Protein AF-A0AAP8MH28-F1 (afdb_monomer)

Sequence (102 aa):
MSKFLIYGLGLLIVFLLVAFLLFLTFENAAVDHASFGMRGTHSSVQGAGAIWVNVGIVGLCIATLTYIISLLWQGNALLSTSKFLGIIGAMLIAVGVLVGGA

Structure (mmCIF, N/CA/C/O backbone):
data_AF-A0AAP8MH28-F1
#
_entry.id   AF-A0AAP8MH28-F1
#
loop_
_atom_site.group_PDB
_atom_site.id
_atom_site.type_symbol
_atom_site.label_atom_id
_atom_site.label_alt_id
_atom_site.label_comp_id
_at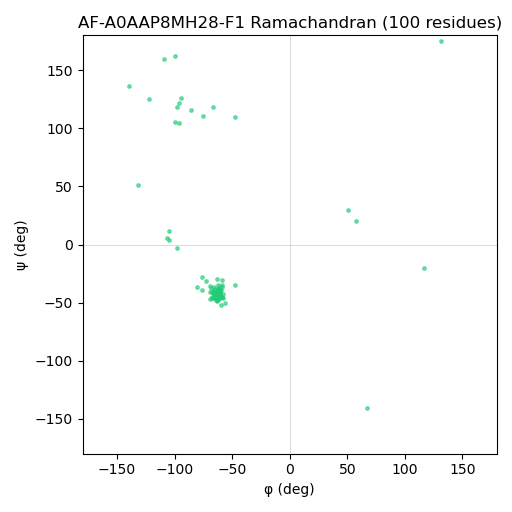om_site.label_asym_id
_atom_site.label_entity_id
_atom_site.label_seq_id
_atom_site.pdbx_PDB_ins_code
_atom_site.Cartn_x
_atom_site.Cartn_y
_atom_site.Cartn_z
_atom_site.occupancy
_atom_site.B_iso_or_equiv
_atom_site.auth_seq_id
_atom_site.auth_comp_id
_atom_site.auth_asym_id
_atom_site.auth_atom_id
_atom_site.pdbx_PDB_model_num
ATOM 1 N N . MET A 1 1 ? -33.082 9.505 10.930 1.00 52.69 1 MET A N 1
ATOM 2 C CA . MET A 1 1 ? -32.557 8.659 9.837 1.00 52.69 1 MET A CA 1
ATOM 3 C C . MET A 1 1 ? -31.179 8.155 10.216 1.00 52.69 1 MET A C 1
ATOM 5 O O . MET A 1 1 ? -30.433 8.853 10.888 1.00 52.69 1 MET A O 1
ATOM 9 N N . SER A 1 2 ? -30.941 6.888 9.906 1.00 57.16 2 SER A N 1
ATOM 10 C CA . SER A 1 2 ? -30.007 6.005 10.593 1.00 57.16 2 SER A CA 1
ATOM 11 C C . SER A 1 2 ? -28.552 6.436 10.418 1.00 57.16 2 SER A C 1
ATOM 13 O O . SER A 1 2 ? -28.044 6.409 9.302 1.00 57.16 2 SER A O 1
ATOM 15 N N . LYS A 1 3 ? -27.850 6.775 11.509 1.00 60.53 3 LYS A N 1
ATOM 16 C CA . LYS A 1 3 ? -26.383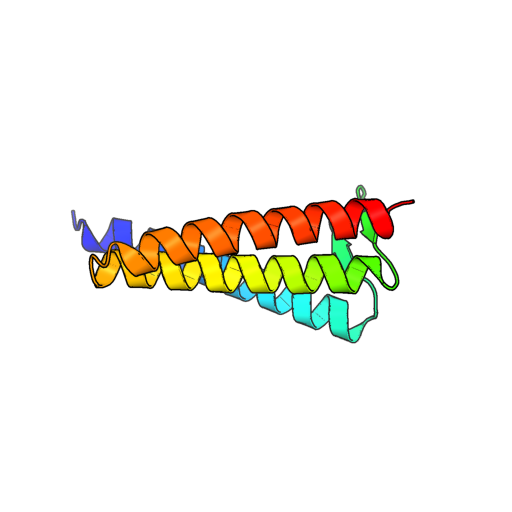 6.953 11.495 1.00 60.53 3 LYS A CA 1
ATOM 17 C C . LYS A 1 3 ? -25.705 5.769 10.787 1.00 60.53 3 LYS A C 1
ATOM 19 O O . LYS A 1 3 ? -24.769 5.961 10.025 1.00 60.53 3 LYS A O 1
ATOM 24 N N . PHE A 1 4 ? -26.268 4.573 10.947 1.00 67.62 4 PHE A N 1
ATOM 25 C CA . PHE A 1 4 ? -25.847 3.348 10.276 1.00 67.62 4 PHE A CA 1
ATOM 26 C C . PHE A 1 4 ? -25.906 3.420 8.741 1.00 67.62 4 PHE A C 1
ATOM 28 O O . PHE A 1 4 ? -25.024 2.884 8.087 1.00 67.62 4 PHE A O 1
ATOM 35 N N . LEU A 1 5 ? -26.894 4.107 8.152 1.00 70.81 5 LEU A N 1
ATOM 36 C CA . LEU A 1 5 ? -26.972 4.299 6.697 1.00 70.81 5 LEU A CA 1
ATOM 37 C C . LEU A 1 5 ? -25.866 5.227 6.193 1.00 70.81 5 LEU A C 1
ATOM 39 O O . LEU A 1 5 ? -25.262 4.936 5.171 1.00 70.81 5 LEU A O 1
ATOM 43 N N . ILE A 1 6 ? -25.567 6.311 6.914 1.00 74.69 6 ILE A N 1
ATOM 44 C CA . ILE A 1 6 ? -24.521 7.266 6.514 1.00 74.69 6 ILE A CA 1
ATOM 45 C C . ILE A 1 6 ? -23.133 6.623 6.650 1.00 74.69 6 ILE A C 1
ATOM 47 O O . ILE A 1 6 ? -22.338 6.675 5.714 1.00 74.69 6 ILE A O 1
ATOM 51 N N . TYR A 1 7 ? -22.858 5.960 7.780 1.00 74.38 7 TYR A N 1
ATOM 52 C CA . TYR A 1 7 ? -21.595 5.243 7.985 1.00 74.38 7 TYR A CA 1
ATOM 53 C C . TYR A 1 7 ? -21.460 4.032 7.053 1.00 74.38 7 TYR A C 1
ATOM 55 O O . TYR A 1 7 ? -20.384 3.808 6.507 1.00 74.38 7 TYR A O 1
ATOM 63 N N . GLY A 1 8 ? -22.543 3.285 6.821 1.00 77.94 8 GLY A N 1
ATOM 64 C CA . GLY A 1 8 ? -22.556 2.139 5.910 1.00 77.94 8 GLY A CA 1
ATOM 65 C C . GLY A 1 8 ? -22.339 2.539 4.451 1.00 77.94 8 GLY A C 1
ATOM 66 O O . GLY A 1 8 ? -21.539 1.913 3.762 1.00 77.94 8 GLY A O 1
ATOM 67 N N . LEU A 1 9 ? -22.981 3.620 3.993 1.00 83.31 9 LEU A N 1
ATOM 68 C CA . LEU A 1 9 ? -22.787 4.147 2.641 1.00 83.31 9 LEU A CA 1
ATOM 69 C C . LEU A 1 9 ? -21.358 4.673 2.449 1.00 83.31 9 LEU A C 1
ATOM 71 O O . LEU A 1 9 ? -20.734 4.398 1.427 1.00 83.31 9 LEU A O 1
ATOM 75 N N . GLY A 1 10 ? -20.812 5.370 3.452 1.00 81.06 10 GLY A N 1
ATOM 76 C CA . GLY A 1 10 ? -19.414 5.802 3.443 1.00 81.06 10 GLY A CA 1
ATOM 77 C C . GLY A 1 10 ? -18.442 4.622 3.365 1.00 81.06 10 GLY A C 1
ATOM 78 O O . GLY A 1 10 ? -17.517 4.637 2.557 1.00 81.06 10 GLY A O 1
ATOM 79 N N . LEU A 1 11 ? -18.684 3.565 4.144 1.00 82.56 11 LEU A N 1
ATOM 80 C CA . LEU A 1 11 ? -17.846 2.366 4.139 1.00 82.56 11 LEU A CA 1
ATOM 81 C C . LEU A 1 11 ? -17.915 1.617 2.799 1.00 82.56 11 LEU A C 1
ATOM 83 O O . LEU A 1 11 ? -16.890 1.137 2.323 1.00 82.56 11 LEU A O 1
ATOM 87 N N . LEU A 1 12 ? -19.087 1.583 2.157 1.00 83.75 12 LEU A N 1
ATOM 88 C CA . LEU A 1 12 ? -19.264 1.007 0.821 1.00 83.75 12 LEU A CA 1
ATOM 89 C C . LEU A 1 12 ? -18.442 1.752 -0.242 1.00 83.75 12 LEU A C 1
ATOM 91 O O . LEU A 1 12 ? -17.772 1.110 -1.049 1.00 83.75 12 LEU A O 1
ATOM 95 N N . ILE A 1 13 ? -18.435 3.090 -0.212 1.00 84.56 13 ILE A N 1
ATOM 96 C CA . ILE A 1 13 ? -17.618 3.906 -1.126 1.00 84.56 13 ILE A CA 1
ATOM 97 C C . ILE A 1 13 ? -16.128 3.614 -0.924 1.00 84.56 13 ILE A C 1
ATOM 99 O O . ILE A 1 13 ? -15.403 3.422 -1.898 1.00 84.56 13 ILE A O 1
ATOM 103 N N . VAL A 1 14 ? -15.671 3.535 0.330 1.00 82.56 14 VAL A N 1
ATOM 104 C CA . VAL A 1 14 ? -14.266 3.223 0.637 1.00 82.56 14 VAL A CA 1
ATOM 105 C C . VAL A 1 14 ? -13.897 1.820 0.155 1.00 82.56 14 VAL A C 1
ATOM 107 O O . VAL A 1 14 ? -12.829 1.634 -0.423 1.00 82.56 14 VAL A O 1
ATOM 110 N N . PHE A 1 15 ? -14.785 0.840 0.331 1.00 82.38 15 PHE A N 1
ATOM 111 C CA . PHE A 1 15 ? -14.546 -0.525 -0.133 1.00 82.38 15 PHE A CA 1
ATOM 112 C C . PHE A 1 15 ? -14.440 -0.599 -1.661 1.00 82.38 15 PHE A C 1
ATOM 114 O O . PHE A 1 15 ? -13.541 -1.250 -2.188 1.00 82.38 15 PHE A O 1
ATOM 121 N N . LEU A 1 16 ? -15.317 0.118 -2.371 1.00 84.44 16 LEU A N 1
ATOM 122 C CA . LEU A 1 16 ? -15.292 0.209 -3.830 1.00 84.44 16 LEU A CA 1
ATOM 123 C C . LEU A 1 16 ? -14.008 0.891 -4.323 1.00 84.44 16 LEU A C 1
ATOM 125 O O . LEU A 1 16 ? -13.397 0.415 -5.276 1.00 84.44 16 LEU A O 1
ATOM 129 N N . LEU A 1 17 ? -13.559 1.945 -3.636 1.00 83.25 17 LEU A N 1
ATOM 130 C CA . LEU A 1 17 ? -12.295 2.622 -3.931 1.00 83.25 17 LEU A CA 1
ATOM 131 C C . LEU A 1 17 ? -11.093 1.677 -3.764 1.00 83.25 17 LEU A C 1
ATOM 133 O O . LEU A 1 17 ? -10.248 1.602 -4.651 1.00 83.25 17 LEU A O 1
ATOM 137 N N . VAL A 1 18 ? -11.028 0.930 -2.657 1.00 84.12 18 VAL A N 1
ATOM 138 C CA . VAL A 1 18 ? -9.955 -0.048 -2.405 1.00 84.12 18 VAL A CA 1
ATOM 139 C C . VAL A 1 18 ? -9.975 -1.162 -3.452 1.00 84.12 18 VAL A C 1
ATOM 141 O O . VAL A 1 18 ? -8.930 -1.498 -4.002 1.00 84.12 18 VAL A O 1
ATOM 144 N N . ALA A 1 19 ? -11.151 -1.706 -3.777 1.00 81.81 19 ALA A N 1
ATOM 145 C CA . ALA A 1 19 ? -11.289 -2.734 -4.807 1.00 81.81 19 ALA A CA 1
ATOM 146 C C . ALA A 1 19 ? -10.835 -2.229 -6.186 1.00 81.81 19 ALA A C 1
ATOM 148 O O . ALA A 1 19 ? -10.125 -2.939 -6.896 1.00 81.81 19 ALA A O 1
ATOM 149 N N . PHE A 1 20 ? -11.188 -0.992 -6.539 1.00 79.81 20 PHE A N 1
ATOM 150 C CA . PHE A 1 20 ? -10.763 -0.358 -7.784 1.00 79.81 20 PHE A CA 1
ATOM 151 C C . PHE A 1 20 ? -9.245 -0.127 -7.832 1.00 79.81 20 PHE A C 1
ATOM 153 O O . PHE A 1 20 ? -8.606 -0.432 -8.836 1.00 79.81 20 PHE A O 1
ATOM 160 N N . LEU A 1 21 ? -8.649 0.346 -6.734 1.00 81.00 21 LEU A N 1
ATOM 161 C CA . LEU A 1 21 ? -7.200 0.526 -6.624 1.00 81.00 21 LEU A CA 1
ATOM 162 C C . LEU A 1 21 ? -6.445 -0.802 -6.749 1.00 81.00 21 LEU A C 1
ATOM 164 O O . LEU A 1 21 ? -5.439 -0.873 -7.453 1.00 81.00 21 LEU A O 1
ATOM 168 N N . LEU A 1 22 ? -6.939 -1.864 -6.110 1.00 81.06 22 LEU A N 1
ATOM 169 C CA . LEU A 1 22 ? -6.362 -3.201 -6.246 1.00 81.06 22 LEU A CA 1
ATOM 170 C C . LEU A 1 22 ? -6.505 -3.730 -7.674 1.00 81.06 22 LEU A C 1
ATOM 172 O O . LEU A 1 22 ? -5.531 -4.245 -8.214 1.00 81.06 22 LEU A O 1
ATOM 176 N N . PHE A 1 23 ? -7.671 -3.560 -8.301 1.00 82.56 23 PHE A N 1
ATOM 177 C CA . PHE A 1 23 ? -7.887 -3.934 -9.699 1.00 82.56 23 PHE A CA 1
ATOM 178 C C . PHE A 1 23 ? -6.874 -3.253 -10.628 1.00 82.56 23 PHE A C 1
ATOM 180 O O . PHE A 1 23 ? -6.185 -3.946 -11.371 1.00 82.56 23 PHE A O 1
ATOM 187 N N . LEU A 1 24 ? -6.705 -1.930 -10.512 1.00 73.94 24 LEU A N 1
ATOM 188 C CA . LEU A 1 24 ? -5.703 -1.183 -11.280 1.00 73.94 24 LEU A CA 1
ATOM 189 C C . LEU A 1 24 ? -4.279 -1.664 -10.996 1.00 73.94 24 LEU A C 1
ATOM 191 O O . LEU A 1 24 ? -3.467 -1.758 -11.905 1.00 73.94 24 LEU A O 1
ATOM 195 N N . THR A 1 25 ? -3.965 -1.992 -9.744 1.00 77.69 25 THR A N 1
ATOM 196 C CA . THR A 1 25 ? -2.640 -2.515 -9.373 1.00 77.69 25 THR A CA 1
ATOM 197 C C . THR A 1 25 ? -2.369 -3.854 -10.065 1.00 77.69 25 THR A C 1
ATOM 199 O O . THR A 1 25 ? -1.278 -4.059 -10.594 1.00 77.69 25 THR A O 1
ATOM 202 N N . PHE A 1 26 ? -3.354 -4.760 -10.092 1.00 77.62 26 PHE A N 1
ATOM 203 C CA . PHE A 1 26 ? -3.237 -6.048 -10.781 1.00 77.62 26 PHE A CA 1
ATOM 204 C C . PHE A 1 26 ? -3.164 -5.891 -12.298 1.00 77.62 26 PHE A C 1
ATOM 206 O O . PHE A 1 26 ? -2.361 -6.573 -12.927 1.00 77.62 26 PHE A O 1
ATOM 213 N N . GLU A 1 27 ? -3.957 -4.990 -12.878 1.00 76.44 27 GLU A N 1
ATOM 214 C CA . GLU A 1 27 ? -3.877 -4.661 -14.301 1.00 76.44 27 GLU A CA 1
ATOM 215 C C . GLU A 1 27 ? -2.483 -4.121 -14.641 1.00 76.44 27 GLU A C 1
ATOM 217 O O . GLU A 1 27 ? -1.791 -4.688 -15.479 1.00 76.44 27 GLU A O 1
ATOM 222 N N . ASN A 1 28 ? -2.004 -3.120 -13.902 1.00 71.88 28 ASN A N 1
ATOM 223 C CA . ASN A 1 28 ? -0.679 -2.535 -14.098 1.00 71.88 28 ASN A CA 1
ATOM 224 C C . ASN A 1 28 ? 0.458 -3.564 -13.951 1.00 71.88 28 ASN A C 1
ATOM 226 O O . ASN A 1 28 ? 1.468 -3.473 -14.646 1.00 71.88 28 ASN A O 1
ATOM 230 N N . ALA A 1 29 ? 0.310 -4.538 -13.046 1.00 69.75 29 ALA A N 1
ATOM 231 C CA . ALA A 1 29 ? 1.258 -5.641 -12.886 1.00 69.75 29 ALA A CA 1
ATOM 232 C C . ALA A 1 29 ? 1.177 -6.667 -14.030 1.00 69.75 29 ALA A C 1
ATOM 234 O O . ALA A 1 29 ? 2.185 -7.278 -14.367 1.00 69.75 29 ALA A O 1
ATOM 235 N N . ALA A 1 30 ? -0.001 -6.862 -14.628 1.00 70.44 30 ALA A N 1
ATOM 236 C CA . ALA A 1 30 ? -0.196 -7.786 -15.742 1.00 70.44 30 ALA A C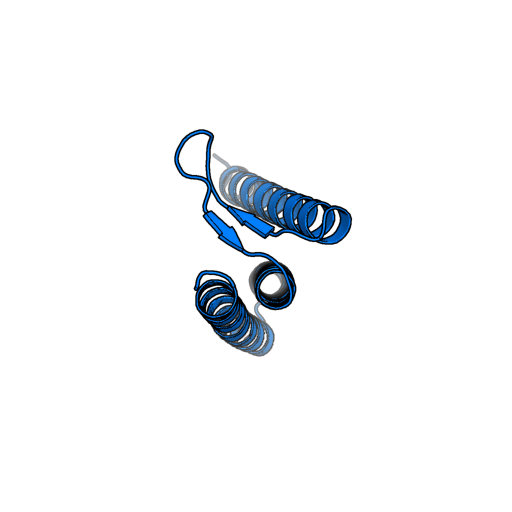A 1
ATOM 237 C C . ALA A 1 30 ? 0.329 -7.234 -17.073 1.00 70.44 30 ALA A C 1
ATOM 239 O O . ALA A 1 30 ? 0.704 -8.021 -17.942 1.00 70.44 30 ALA A O 1
ATOM 240 N N . VAL A 1 31 ? 0.351 -5.907 -17.241 1.00 67.50 31 VAL A N 1
ATOM 241 C CA . VAL A 1 31 ? 0.789 -5.271 -18.493 1.00 67.50 31 VAL A CA 1
ATOM 242 C C . VAL A 1 31 ? 2.173 -4.597 -18.402 1.00 67.50 31 VAL A C 1
ATOM 244 O O . VAL A 1 31 ? 2.623 -3.993 -19.372 1.00 67.50 31 VAL A O 1
ATOM 247 N N . ASP A 1 32 ? 2.887 -4.735 -17.275 1.00 60.94 32 ASP A N 1
ATOM 248 C CA . ASP A 1 32 ? 4.223 -4.146 -17.020 1.00 60.94 32 ASP A CA 1
ATOM 249 C C . ASP A 1 32 ? 4.287 -2.606 -17.159 1.00 60.94 32 ASP A C 1
ATOM 251 O O . ASP A 1 32 ? 5.351 -1.997 -17.315 1.00 60.94 32 ASP A O 1
ATOM 255 N N . HIS A 1 33 ? 3.137 -1.938 -17.064 1.00 60.28 33 HIS A N 1
ATOM 256 C CA . HIS A 1 33 ? 3.036 -0.484 -17.081 1.00 60.28 33 HIS A CA 1
ATOM 257 C C . HIS A 1 33 ? 2.004 0.006 -16.079 1.00 60.28 33 HIS A C 1
ATOM 259 O O . HIS A 1 33 ? 0.895 -0.512 -16.010 1.00 60.28 33 HIS A O 1
ATOM 265 N N . ALA A 1 34 ? 2.350 1.056 -15.336 1.00 57.91 34 ALA A N 1
ATOM 266 C CA . ALA A 1 34 ? 1.410 1.740 -14.467 1.00 57.91 34 ALA A CA 1
ATOM 267 C C . ALA A 1 34 ? 0.836 2.957 -15.196 1.00 57.91 34 ALA A C 1
ATOM 269 O O . ALA A 1 34 ? 1.524 3.964 -15.387 1.00 57.91 34 ALA A O 1
ATOM 270 N N . SER A 1 35 ? -0.414 2.850 -15.654 1.00 60.44 35 SER A N 1
ATOM 271 C CA . SER A 1 35 ? -1.097 3.960 -16.320 1.00 60.44 35 SER A CA 1
ATOM 272 C C . SER A 1 35 ? -1.946 4.750 -15.322 1.00 60.44 35 SER A C 1
ATOM 274 O O . SER A 1 35 ? -2.772 4.190 -14.602 1.00 60.44 35 SER A O 1
ATOM 276 N N . PHE A 1 36 ? -1.729 6.065 -15.268 1.00 60.78 36 PHE A N 1
ATOM 277 C CA . PHE A 1 36 ? -2.518 6.989 -14.457 1.00 60.78 36 PHE A CA 1
ATOM 278 C C . PHE A 1 36 ? -3.119 8.058 -15.371 1.00 60.78 36 PHE A C 1
ATOM 280 O O . PHE A 1 36 ? -2.391 8.726 -16.107 1.00 60.78 36 PHE A O 1
ATOM 287 N N . GLY A 1 37 ? -4.443 8.231 -15.333 1.00 51.47 37 GLY A N 1
ATOM 288 C CA . GLY A 1 37 ? -5.135 9.314 -16.040 1.00 51.47 37 GLY A CA 1
ATOM 289 C C . GLY A 1 37 ? -6.352 8.883 -16.860 1.00 51.47 37 GLY A C 1
ATOM 290 O O . GLY A 1 37 ? -6.680 7.705 -16.967 1.00 51.47 37 GLY A O 1
ATOM 291 N N . MET A 1 38 ? -7.044 9.875 -17.424 1.00 50.34 38 MET A N 1
ATOM 292 C CA . MET A 1 38 ? -8.130 9.691 -18.394 1.00 50.34 38 MET A CA 1
ATOM 293 C C . MET A 1 38 ? -7.601 9.911 -19.814 1.00 50.34 38 MET A C 1
ATOM 295 O O . MET A 1 38 ? -6.557 10.532 -20.017 1.00 50.34 38 MET A O 1
ATOM 299 N N . ARG A 1 39 ? -8.351 9.435 -20.814 1.00 43.00 39 ARG A N 1
ATOM 300 C CA . ARG A 1 39 ? -8.065 9.655 -22.242 1.00 43.00 39 ARG A CA 1
ATOM 301 C C . ARG A 1 39 ? -7.755 11.142 -22.505 1.00 43.00 39 ARG A C 1
ATOM 303 O O . ARG A 1 39 ? -8.651 11.975 -22.425 1.00 43.00 39 ARG A O 1
ATOM 310 N N . GLY A 1 40 ? -6.491 11.457 -22.808 1.00 49.75 40 GLY A N 1
ATOM 311 C CA . GLY A 1 40 ? -5.993 12.820 -23.062 1.00 49.75 40 GLY A CA 1
ATOM 312 C C . GLY A 1 40 ? -4.938 13.335 -22.069 1.00 49.75 40 GLY A C 1
ATOM 313 O O . GLY A 1 40 ? -4.170 14.222 -22.427 1.00 49.75 40 GLY A O 1
ATOM 314 N N . THR A 1 41 ? -4.838 12.750 -20.872 1.00 55.72 41 THR A N 1
ATOM 315 C CA . THR A 1 41 ? -3.826 13.063 -19.841 1.00 55.72 41 THR A CA 1
ATOM 316 C C . THR A 1 41 ? -3.190 11.778 -19.307 1.00 55.72 41 THR A C 1
ATOM 318 O O . THR A 1 41 ? -3.166 11.520 -18.106 1.00 55.72 41 THR A O 1
ATOM 321 N N . HIS A 1 42 ? -2.718 10.922 -20.217 1.00 54.56 42 HIS A N 1
ATOM 322 C CA . HIS A 1 42 ? -2.035 9.687 -19.839 1.00 54.56 42 HIS A CA 1
ATOM 323 C C . HIS A 1 42 ? -0.617 9.995 -19.358 1.00 54.56 42 HIS A C 1
ATOM 325 O O . HIS A 1 42 ? 0.252 10.329 -20.161 1.00 54.56 42 HIS A O 1
ATOM 331 N N . SER A 1 43 ? -0.387 9.821 -18.059 1.00 56.12 43 SER A N 1
ATOM 332 C CA . SER A 1 43 ? 0.954 9.678 -17.500 1.00 56.12 43 SER A CA 1
ATOM 333 C C . SER A 1 43 ? 1.199 8.188 -17.284 1.00 56.12 43 SER A C 1
ATOM 335 O O . SER A 1 43 ? 0.611 7.573 -16.393 1.00 56.12 43 SER A O 1
ATOM 337 N N . SER A 1 44 ? 2.018 7.579 -18.141 1.00 61.22 44 SER A N 1
ATOM 338 C CA . SER A 1 44 ? 2.440 6.186 -17.979 1.00 61.22 44 SER A CA 1
ATOM 339 C C . SER A 1 44 ? 3.792 6.141 -17.288 1.00 61.22 44 SER A C 1
ATOM 341 O O . SER A 1 44 ? 4.763 6.679 -17.813 1.00 61.22 44 SER A O 1
ATOM 343 N N . VAL A 1 45 ? 3.854 5.467 -16.147 1.00 61.72 45 VAL A N 1
ATOM 344 C CA . VAL A 1 45 ? 5.099 5.152 -15.449 1.00 61.72 45 VAL A CA 1
ATOM 345 C C . VAL A 1 45 ? 5.457 3.718 -15.834 1.00 61.72 45 VAL A C 1
ATOM 347 O O . VAL A 1 45 ? 4.672 2.800 -15.590 1.00 61.72 45 VAL A O 1
ATOM 350 N N . GLN A 1 46 ? 6.603 3.517 -16.485 1.00 64.50 46 GLN A N 1
ATOM 351 C CA . GLN A 1 46 ? 7.043 2.198 -16.963 1.00 64.50 46 GLN A CA 1
ATOM 352 C C . GLN A 1 46 ? 8.234 1.668 -16.150 1.00 64.50 46 GLN A C 1
ATOM 354 O O . GLN A 1 46 ? 8.947 2.420 -15.481 1.00 64.50 46 GLN A O 1
ATOM 359 N N . GLY A 1 47 ? 8.446 0.351 -16.196 1.00 69.50 47 GLY A N 1
ATOM 360 C CA . GLY A 1 47 ? 9.598 -0.301 -15.574 1.00 69.50 47 GLY A CA 1
ATOM 361 C C . GLY A 1 47 ? 9.583 -0.245 -14.042 1.00 69.50 47 GLY A C 1
ATOM 362 O O . GLY A 1 47 ? 8.542 -0.389 -13.404 1.00 69.50 47 GLY A O 1
ATOM 363 N N . ALA A 1 48 ? 10.749 -0.035 -13.423 1.00 69.31 48 ALA A N 1
ATOM 364 C CA . ALA A 1 48 ? 10.898 -0.097 -11.966 1.00 69.31 48 ALA A CA 1
ATOM 365 C C . ALA A 1 48 ? 9.998 0.903 -11.212 1.00 69.31 48 ALA A C 1
ATOM 367 O O . ALA A 1 48 ? 9.538 0.595 -10.114 1.00 69.31 48 ALA A O 1
ATOM 368 N N . GLY A 1 49 ? 9.692 2.066 -11.804 1.00 68.62 49 GLY A N 1
ATOM 369 C CA . GLY A 1 49 ? 8.779 3.057 -11.223 1.00 68.62 49 GLY A CA 1
ATOM 370 C C . GLY A 1 49 ? 7.357 2.523 -11.026 1.00 68.62 49 GLY A C 1
ATOM 371 O O . GLY A 1 49 ? 6.742 2.791 -9.995 1.00 68.62 49 GLY A O 1
ATOM 372 N N . ALA A 1 50 ? 6.862 1.691 -11.950 1.00 72.38 50 ALA A N 1
ATOM 373 C CA . ALA A 1 50 ? 5.535 1.079 -11.863 1.00 72.38 50 ALA A CA 1
ATOM 374 C C . ALA A 1 50 ? 5.402 0.165 -10.634 1.00 72.38 50 ALA A C 1
ATOM 376 O O . ALA A 1 50 ? 4.374 0.174 -9.955 1.00 72.38 50 ALA A O 1
ATOM 377 N N . ILE A 1 51 ? 6.471 -0.569 -10.304 1.00 76.75 51 ILE A N 1
ATOM 378 C CA . ILE A 1 51 ? 6.529 -1.450 -9.131 1.00 76.75 51 ILE A CA 1
ATOM 379 C C . ILE A 1 51 ? 6.384 -0.624 -7.851 1.00 76.75 51 ILE A C 1
ATOM 381 O O . ILE A 1 51 ? 5.558 -0.949 -7.001 1.00 76.75 51 ILE A O 1
ATOM 385 N N . TRP A 1 52 ? 7.133 0.476 -7.728 1.00 78.62 52 TRP A N 1
ATOM 386 C CA . TRP A 1 52 ? 7.064 1.362 -6.563 1.00 78.62 52 TRP A CA 1
ATOM 387 C C . TRP A 1 52 ? 5.677 1.976 -6.375 1.00 78.62 52 TRP A C 1
ATOM 389 O O . TRP A 1 52 ? 5.170 2.007 -5.251 1.00 78.62 52 TRP A O 1
ATOM 399 N N . VAL A 1 53 ? 5.030 2.402 -7.466 1.00 79.25 53 VAL A N 1
ATOM 400 C CA . VAL A 1 53 ? 3.671 2.948 -7.381 1.00 79.25 53 VAL A CA 1
ATOM 401 C C . VAL A 1 53 ? 2.663 1.872 -6.980 1.00 79.25 53 VAL A C 1
ATOM 403 O O . VAL A 1 53 ? 1.876 2.097 -6.062 1.00 79.25 53 VAL A O 1
ATOM 406 N N . ASN A 1 54 ? 2.721 0.685 -7.585 1.00 82.75 54 ASN A N 1
ATOM 407 C CA . ASN A 1 54 ? 1.828 -0.425 -7.249 1.00 82.75 54 ASN A CA 1
ATOM 408 C C . ASN A 1 54 ? 1.995 -0.876 -5.785 1.00 82.75 54 ASN A C 1
ATOM 410 O O . ASN A 1 54 ? 1.006 -1.041 -5.070 1.00 82.75 54 ASN A O 1
ATOM 414 N N . VAL A 1 55 ? 3.234 -0.993 -5.294 1.00 83.75 55 VAL A N 1
ATOM 415 C CA . VAL A 1 55 ? 3.518 -1.306 -3.880 1.00 83.75 55 VAL A CA 1
ATOM 416 C C . VAL A 1 55 ? 2.987 -0.204 -2.957 1.00 83.75 55 VAL A C 1
ATOM 418 O O . VAL A 1 55 ? 2.404 -0.501 -1.913 1.00 83.75 55 VAL A O 1
ATOM 421 N N . GLY A 1 56 ? 3.126 1.064 -3.349 1.00 84.81 56 GLY A N 1
ATOM 422 C CA . GLY A 1 56 ? 2.568 2.194 -2.610 1.00 84.81 56 GLY A CA 1
ATOM 423 C C . GLY A 1 56 ? 1.035 2.178 -2.540 1.00 84.81 56 GLY A C 1
ATOM 424 O O . GLY A 1 56 ? 0.474 2.406 -1.467 1.00 84.81 56 GLY A O 1
ATOM 425 N N . ILE A 1 57 ? 0.352 1.830 -3.638 1.00 84.94 57 ILE A N 1
ATOM 426 C CA . ILE A 1 57 ? -1.113 1.677 -3.684 1.00 84.94 57 ILE A CA 1
ATOM 427 C C . ILE A 1 57 ? -1.572 0.539 -2.768 1.00 84.94 57 ILE A C 1
ATOM 429 O O . ILE A 1 57 ? -2.514 0.718 -1.991 1.00 84.94 57 ILE A O 1
ATOM 433 N N . VAL A 1 58 ? -0.888 -0.608 -2.796 1.00 85.88 58 VAL A N 1
ATOM 434 C CA . VAL A 1 58 ? -1.172 -1.726 -1.881 1.00 85.88 58 VAL A CA 1
ATOM 435 C C . VAL A 1 58 ? -0.971 -1.295 -0.427 1.00 85.88 58 VAL A C 1
ATOM 437 O O . VAL A 1 58 ? -1.828 -1.562 0.418 1.00 85.88 58 VAL A O 1
ATOM 440 N N . GLY A 1 59 ? 0.108 -0.564 -0.134 1.00 87.06 59 GLY A N 1
ATOM 441 C CA . GLY A 1 59 ? 0.366 0.006 1.190 1.00 87.06 59 GLY A CA 1
ATOM 442 C C . GLY A 1 59 ? -0.751 0.938 1.666 1.00 87.06 59 GLY A C 1
ATOM 443 O O . GLY A 1 59 ? -1.199 0.823 2.809 1.00 87.06 59 GLY A O 1
ATOM 444 N N . LEU A 1 60 ? -1.266 1.801 0.784 1.00 86.06 60 LEU A N 1
ATOM 445 C CA . LEU A 1 60 ? -2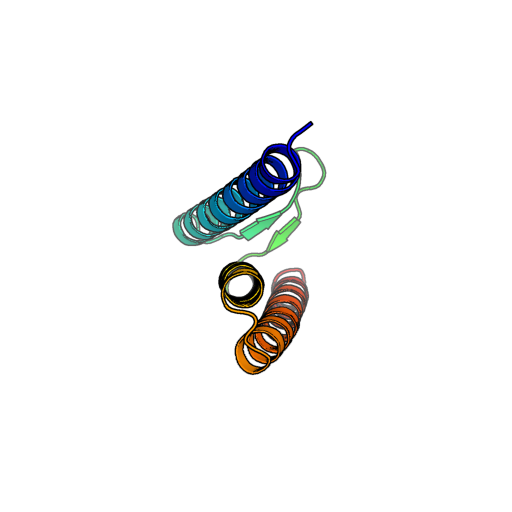.421 2.655 1.078 1.00 86.06 60 LEU A CA 1
ATOM 446 C C . LEU A 1 60 ? -3.695 1.839 1.320 1.00 86.06 60 LEU A C 1
ATOM 448 O O . LEU A 1 60 ? -4.409 2.122 2.277 1.00 86.06 60 LEU A O 1
ATOM 452 N N . CYS A 1 61 ? -3.955 0.795 0.529 1.00 86.88 61 CYS A N 1
ATOM 453 C CA . CYS A 1 61 ? -5.107 -0.085 0.743 1.00 86.88 61 CYS A CA 1
ATOM 454 C C . CYS A 1 61 ? -5.050 -0.754 2.125 1.00 86.88 61 CYS A C 1
ATOM 456 O O . CYS A 1 61 ? -6.035 -0.743 2.868 1.00 86.88 61 CYS A O 1
ATOM 458 N N . ILE A 1 62 ? -3.881 -1.276 2.510 1.00 88.19 62 ILE A N 1
ATOM 459 C CA . ILE A 1 62 ? -3.661 -1.872 3.834 1.00 88.19 62 ILE A CA 1
ATOM 460 C C . ILE A 1 62 ? -3.819 -0.815 4.934 1.00 88.19 62 ILE A C 1
ATOM 462 O O . ILE A 1 62 ? -4.461 -1.088 5.951 1.00 88.19 62 ILE A O 1
ATOM 466 N N . ALA A 1 63 ? -3.296 0.400 4.739 1.00 88.38 63 ALA A N 1
ATOM 467 C CA . ALA A 1 63 ? -3.466 1.507 5.679 1.00 88.38 63 ALA A CA 1
ATOM 468 C C . ALA A 1 63 ? -4.950 1.850 5.889 1.00 88.38 63 ALA A C 1
ATOM 470 O O . ALA A 1 63 ? -5.395 1.993 7.030 1.00 88.38 63 ALA A O 1
ATOM 471 N N . THR A 1 64 ? -5.731 1.922 4.808 1.00 85.69 64 THR A N 1
ATOM 472 C CA . THR A 1 64 ? -7.170 2.206 4.852 1.00 85.69 64 THR A CA 1
ATOM 473 C C . 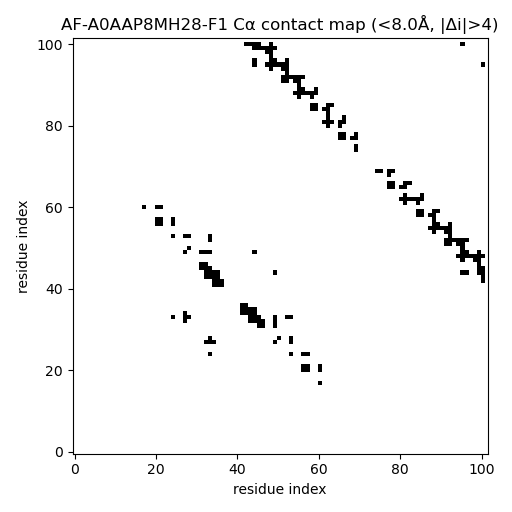THR A 1 64 ? -7.947 1.097 5.557 1.00 85.69 64 THR A C 1
ATOM 475 O O . THR A 1 64 ? -8.766 1.391 6.428 1.00 85.69 64 THR A O 1
ATOM 478 N N . LEU A 1 65 ? -7.663 -0.174 5.259 1.00 86.81 65 LEU A N 1
ATOM 479 C CA . LEU A 1 65 ? -8.280 -1.304 5.963 1.00 86.81 65 LEU A CA 1
ATOM 480 C C . LEU A 1 65 ? -7.928 -1.290 7.456 1.00 86.81 65 LEU A C 1
ATOM 482 O O . LEU A 1 65 ? -8.811 -1.419 8.302 1.00 86.81 65 LEU A O 1
ATOM 486 N N . THR A 1 66 ? -6.660 -1.043 7.789 1.00 85.94 66 THR A N 1
ATOM 487 C CA . THR A 1 66 ? -6.193 -0.932 9.181 1.00 85.94 66 THR A CA 1
ATOM 488 C C . THR A 1 66 ? -6.889 0.219 9.910 1.00 85.94 66 THR A C 1
ATOM 490 O O . THR A 1 66 ? -7.278 0.071 11.067 1.00 85.94 66 THR A O 1
ATOM 493 N N . TYR A 1 67 ? -7.117 1.347 9.231 1.00 84.75 67 TYR A N 1
AT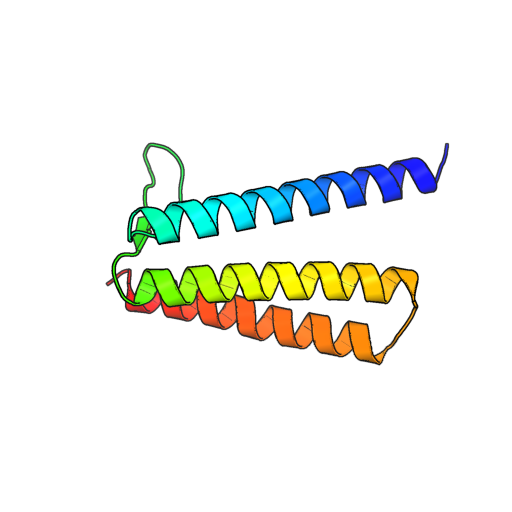OM 494 C CA . TYR A 1 67 ? -7.863 2.477 9.780 1.00 84.75 67 TYR A CA 1
ATOM 495 C C . TYR A 1 67 ? -9.332 2.123 10.054 1.00 84.75 67 TYR A C 1
ATOM 497 O O . TYR A 1 67 ? -9.828 2.407 11.146 1.00 84.75 67 TYR A O 1
ATOM 505 N N . ILE A 1 68 ? -10.013 1.448 9.121 1.00 84.81 68 ILE A N 1
ATOM 506 C CA . ILE A 1 68 ? -11.392 0.967 9.323 1.00 84.81 68 ILE A CA 1
ATOM 507 C C . ILE A 1 68 ? -11.457 0.020 10.526 1.00 84.81 68 ILE A C 1
ATOM 509 O O . ILE A 1 68 ? -12.319 0.169 11.390 1.00 84.81 68 ILE A O 1
ATOM 513 N N . ILE A 1 69 ? -10.510 -0.912 10.630 1.00 85.94 69 ILE A N 1
ATOM 514 C CA . ILE A 1 69 ? -10.413 -1.826 11.771 1.00 85.94 69 ILE A CA 1
ATOM 515 C C . ILE A 1 69 ? -10.183 -1.039 13.072 1.00 85.94 69 ILE A C 1
ATOM 517 O O . ILE A 1 69 ? -10.821 -1.324 14.084 1.00 85.94 69 ILE A O 1
ATOM 521 N N . SER A 1 70 ? -9.337 -0.004 13.047 1.00 84.94 70 SER A N 1
ATOM 522 C CA . SER A 1 70 ? -9.086 0.859 14.210 1.00 84.94 70 SER A CA 1
ATOM 523 C C . SER A 1 70 ? -10.337 1.610 14.679 1.00 84.94 70 SER A C 1
ATOM 525 O O . SER A 1 70 ? -10.522 1.783 15.881 1.00 84.94 70 SER A O 1
ATOM 527 N N . LEU A 1 71 ? -11.217 2.005 13.752 1.00 82.06 71 LEU A N 1
ATOM 528 C CA . LEU A 1 71 ? -12.496 2.651 14.059 1.00 82.06 71 LEU A CA 1
ATOM 529 C C . LEU A 1 71 ? -13.469 1.686 14.745 1.00 82.06 71 LEU A C 1
ATOM 531 O O . LEU A 1 71 ? -14.196 2.099 15.646 1.00 82.06 71 LEU A O 1
ATOM 535 N N . LEU A 1 72 ? -13.470 0.412 14.341 1.00 82.56 72 LEU A N 1
ATOM 536 C CA . LEU A 1 72 ? -14.335 -0.619 14.921 1.00 82.56 72 LEU A CA 1
ATOM 537 C C . LEU A 1 72 ? -13.837 -1.099 16.291 1.00 82.56 72 LEU A C 1
ATOM 539 O O . LEU A 1 72 ? -14.646 -1.312 17.190 1.00 82.56 72 LEU A O 1
ATOM 543 N N . TRP A 1 73 ? -12.519 -1.244 16.462 1.00 83.62 73 TRP A N 1
ATOM 544 C CA . TRP A 1 73 ? -11.911 -1.763 17.695 1.00 83.62 73 TRP A CA 1
ATOM 545 C C . TRP A 1 73 ? -11.387 -0.693 18.662 1.00 83.62 73 TRP A C 1
ATOM 547 O O . TRP A 1 73 ? -10.907 -1.044 19.736 1.00 83.62 73 TRP A O 1
ATOM 557 N N . GLN A 1 74 ? -11.455 0.594 18.305 1.00 75.62 74 GLN A N 1
ATOM 558 C CA . GLN A 1 74 ? -10.978 1.731 19.114 1.00 75.62 74 GLN A CA 1
ATOM 559 C C . GLN A 1 74 ? -9.528 1.577 19.626 1.00 75.62 74 GLN A C 1
ATOM 561 O O . GLN A 1 74 ? -9.153 2.092 20.678 1.00 75.62 74 GLN A O 1
ATOM 566 N N . GLY A 1 75 ? -8.683 0.864 18.875 1.00 76.31 75 GLY A N 1
ATOM 567 C CA . GLY A 1 75 ? -7.298 0.594 19.255 1.00 76.31 75 GLY A CA 1
ATOM 568 C C . GLY A 1 75 ? -6.353 1.722 18.840 1.00 76.31 75 GLY A C 1
ATOM 569 O O . GLY A 1 75 ? -6.116 1.929 17.649 1.00 76.31 75 GLY A O 1
ATOM 570 N N . ASN A 1 76 ? -5.736 2.401 19.811 1.00 75.38 76 ASN A N 1
ATOM 571 C CA . ASN A 1 76 ? -4.808 3.510 19.544 1.00 75.38 76 ASN A CA 1
ATOM 572 C C . ASN A 1 76 ? -3.549 3.066 18.761 1.00 75.38 76 ASN A C 1
ATOM 574 O O . ASN A 1 76 ? -2.996 3.827 17.969 1.00 75.38 76 ASN A O 1
ATOM 578 N N . ALA A 1 77 ? -3.125 1.807 18.933 1.00 82.25 77 ALA A N 1
ATOM 579 C CA . ALA A 1 77 ? -2.015 1.215 18.184 1.00 82.25 77 ALA A CA 1
ATOM 580 C C . ALA A 1 77 ? -2.337 1.064 16.685 1.00 82.25 77 ALA A C 1
ATOM 582 O O . ALA A 1 77 ? -1.547 1.489 15.848 1.00 82.25 77 ALA A O 1
ATOM 583 N N . LEU A 1 78 ? -3.526 0.550 16.346 1.00 79.19 78 LEU A N 1
ATOM 584 C CA . LEU A 1 78 ? -3.980 0.366 14.959 1.00 79.19 78 LEU A CA 1
ATOM 585 C C . LEU A 1 78 ? -4.077 1.702 14.211 1.00 79.19 78 LEU A C 1
ATOM 587 O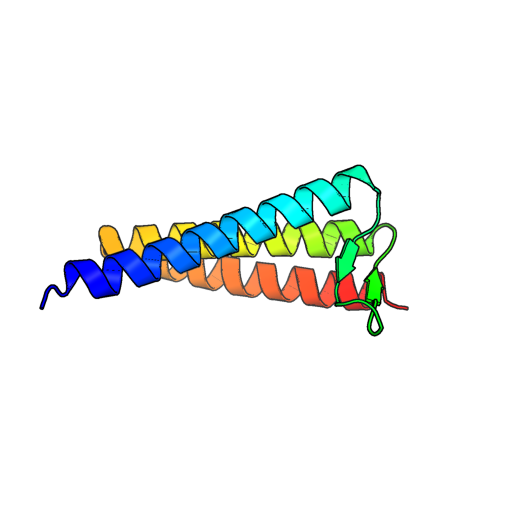 O . LEU A 1 78 ? -3.693 1.785 13.048 1.00 79.19 78 LEU A O 1
ATOM 591 N N . LEU A 1 79 ? -4.527 2.755 14.899 1.00 85.00 79 LEU A N 1
ATOM 592 C CA . LEU A 1 79 ? -4.589 4.108 14.345 1.00 85.00 79 LEU A CA 1
ATOM 593 C C . LEU A 1 79 ? -3.192 4.674 14.035 1.00 85.00 79 LEU A C 1
ATOM 595 O O . LEU A 1 79 ? -3.002 5.377 13.042 1.00 85.00 79 LEU A O 1
ATOM 599 N N . SER A 1 80 ? -2.203 4.395 14.888 1.00 84.94 80 SER A N 1
ATOM 600 C CA . SER A 1 80 ? -0.814 4.803 14.648 1.00 84.94 80 SER A CA 1
ATOM 601 C C . SER A 1 80 ? -0.218 4.044 13.458 1.00 84.94 80 SER A C 1
ATOM 603 O O . SER A 1 80 ? 0.334 4.653 12.538 1.00 84.94 80 SER A O 1
ATOM 605 N N . THR A 1 81 ? -0.419 2.724 13.414 1.00 85.94 81 THR A N 1
ATOM 606 C CA . THR A 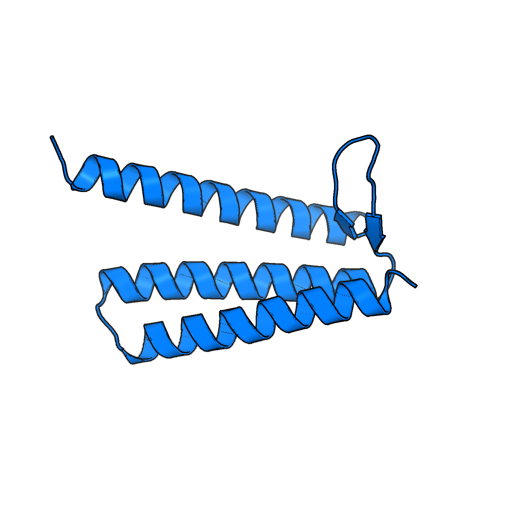1 81 ? 0.036 1.861 12.318 1.00 85.94 81 THR A CA 1
ATOM 607 C C . THR A 1 81 ? -0.585 2.263 10.981 1.00 85.94 81 THR A C 1
ATOM 609 O O . THR A 1 81 ? 0.136 2.357 9.989 1.00 85.94 81 THR A O 1
ATOM 612 N N . SER A 1 82 ? -1.885 2.584 10.940 1.00 86.94 82 SER A N 1
ATOM 613 C CA . SER A 1 82 ? -2.543 3.037 9.709 1.00 86.94 82 SER A CA 1
ATOM 614 C C . SER A 1 82 ? -1.971 4.361 9.201 1.00 86.94 82 SER A C 1
ATOM 616 O O . SER A 1 82 ? -1.784 4.528 8.000 1.00 86.94 82 SER A O 1
ATOM 618 N N . LYS A 1 83 ? -1.650 5.301 10.101 1.00 87.12 83 LYS A N 1
ATOM 619 C CA . LYS A 1 83 ? -1.011 6.573 9.725 1.00 87.12 83 LYS A CA 1
ATOM 620 C C . LYS A 1 83 ? 0.387 6.347 9.157 1.00 87.12 83 LYS A C 1
ATOM 622 O O . LYS A 1 83 ? 0.716 6.911 8.119 1.00 87.12 83 LYS A O 1
ATOM 627 N N . PHE A 1 84 ? 1.186 5.507 9.812 1.00 89.94 84 PHE A N 1
ATOM 628 C CA . PHE A 1 84 ? 2.545 5.197 9.374 1.00 89.94 84 PHE A CA 1
ATOM 629 C C . PHE A 1 84 ? 2.568 4.500 8.006 1.00 89.94 84 PHE A C 1
ATOM 631 O O . PHE A 1 84 ? 3.275 4.944 7.103 1.00 89.94 84 PHE A O 1
ATOM 638 N N . LEU A 1 85 ? 1.726 3.476 7.821 1.00 86.69 85 LEU A N 1
ATOM 639 C CA . LEU A 1 85 ? 1.540 2.801 6.531 1.00 86.69 85 LEU A CA 1
ATOM 640 C C . LEU A 1 85 ? 1.052 3.769 5.449 1.00 86.69 85 LEU A C 1
ATOM 642 O O . LEU A 1 85 ? 1.521 3.700 4.317 1.00 86.69 85 LEU A O 1
ATOM 646 N N . GLY A 1 86 ? 0.155 4.695 5.801 1.00 86.94 86 GLY A N 1
ATOM 647 C CA . GLY A 1 86 ? -0.339 5.718 4.883 1.00 86.94 86 GLY A CA 1
ATOM 648 C C . GLY A 1 86 ? 0.766 6.649 4.378 1.00 86.94 86 GLY A C 1
ATOM 649 O O . GLY A 1 86 ? 0.865 6.895 3.178 1.00 86.94 86 GLY A O 1
ATOM 650 N N . ILE A 1 87 ? 1.632 7.122 5.281 1.00 90.25 87 ILE A N 1
ATOM 651 C CA . ILE A 1 87 ? 2.769 7.991 4.938 1.00 90.25 87 ILE A CA 1
ATOM 652 C C . ILE A 1 87 ? 3.764 7.251 4.041 1.00 90.25 87 ILE A C 1
ATOM 654 O O . ILE A 1 87 ? 4.168 7.781 3.007 1.00 90.25 87 ILE A O 1
ATOM 658 N N . ILE A 1 88 ? 4.129 6.020 4.409 1.00 90.69 88 ILE A N 1
ATOM 659 C CA . ILE A 1 88 ? 5.060 5.204 3.620 1.00 90.69 88 ILE A CA 1
ATOM 660 C C . ILE A 1 88 ? 4.479 4.906 2.237 1.00 90.69 88 ILE A C 1
ATOM 662 O O . ILE A 1 88 ? 5.178 5.072 1.240 1.00 90.69 88 ILE A O 1
ATOM 666 N N . GLY A 1 89 ? 3.200 4.528 2.162 1.00 85.69 89 GLY A N 1
ATOM 667 C CA . GLY A 1 89 ? 2.502 4.288 0.899 1.00 85.69 89 GLY A CA 1
ATOM 668 C C . GLY A 1 89 ? 2.520 5.516 -0.011 1.00 85.69 89 GLY A C 1
ATOM 669 O O . GLY A 1 89 ? 2.879 5.411 -1.181 1.00 85.69 89 GLY A O 1
ATOM 670 N N . ALA A 1 90 ? 2.229 6.700 0.534 1.00 85.75 90 ALA A N 1
ATOM 671 C CA . ALA A 1 90 ? 2.282 7.950 -0.222 1.00 85.75 90 ALA A CA 1
ATOM 672 C C . ALA A 1 90 ? 3.705 8.297 -0.701 1.00 85.75 90 ALA A C 1
ATOM 674 O O . ALA A 1 90 ? 3.880 8.720 -1.844 1.00 85.75 90 ALA A O 1
ATOM 675 N N . MET A 1 91 ? 4.727 8.077 0.136 1.00 87.88 91 MET A N 1
ATOM 676 C CA . MET A 1 91 ? 6.129 8.264 -0.258 1.00 87.88 91 MET A CA 1
ATOM 677 C C . MET A 1 91 ? 6.539 7.310 -1.383 1.00 87.88 91 MET A C 1
ATOM 679 O O . MET A 1 91 ? 7.178 7.745 -2.335 1.00 87.88 91 MET A O 1
ATOM 683 N N . LEU A 1 92 ? 6.145 6.037 -1.309 1.00 85.00 92 LEU A N 1
ATOM 684 C CA . LEU A 1 92 ? 6.423 5.035 -2.343 1.00 85.00 92 LEU A CA 1
ATOM 685 C C . LEU A 1 92 ? 5.808 5.419 -3.692 1.00 85.00 92 LEU A C 1
ATOM 687 O O . LEU A 1 92 ? 6.475 5.305 -4.717 1.00 85.00 92 LEU A O 1
ATOM 691 N N . ILE A 1 93 ? 4.575 5.937 -3.690 1.00 83.88 93 ILE A N 1
ATOM 692 C CA . ILE A 1 93 ? 3.934 6.456 -4.907 1.00 83.88 93 ILE A CA 1
ATOM 693 C C . ILE A 1 93 ? 4.711 7.654 -5.449 1.00 83.88 93 ILE A C 1
ATOM 695 O O . ILE A 1 93 ? 5.029 7.678 -6.634 1.00 83.88 93 ILE A O 1
ATOM 699 N N . ALA A 1 94 ? 5.054 8.625 -4.599 1.00 84.81 94 ALA A N 1
ATOM 700 C CA . ALA A 1 94 ? 5.805 9.804 -5.024 1.00 84.81 94 ALA A CA 1
ATOM 701 C C . ALA A 1 94 ? 7.167 9.426 -5.631 1.00 84.81 94 ALA A C 1
ATOM 703 O O . ALA A 1 94 ? 7.519 9.910 -6.704 1.00 84.81 94 ALA A O 1
ATOM 704 N N . VAL A 1 95 ? 7.904 8.515 -4.987 1.00 84.56 95 VAL A N 1
ATOM 705 C CA . VAL A 1 95 ? 9.176 7.988 -5.500 1.00 84.56 95 VAL A CA 1
ATOM 706 C C . VAL A 1 95 ? 8.963 7.238 -6.812 1.00 84.56 95 VAL A C 1
ATOM 708 O O . VAL A 1 95 ? 9.694 7.480 -7.765 1.00 84.56 95 VAL A O 1
ATOM 711 N N . GLY A 1 96 ? 7.951 6.375 -6.902 1.00 78.88 96 GLY A N 1
ATOM 712 C CA . GLY A 1 96 ? 7.655 5.629 -8.123 1.00 78.88 96 GLY A CA 1
ATOM 713 C C . GLY A 1 96 ? 7.317 6.527 -9.313 1.00 78.88 96 GLY A C 1
ATOM 714 O O . GLY A 1 96 ? 7.812 6.290 -10.414 1.00 78.88 96 GLY A O 1
ATOM 715 N N . VAL A 1 97 ? 6.559 7.603 -9.078 1.00 78.06 97 VAL A N 1
ATOM 716 C CA . VAL A 1 97 ? 6.247 8.618 -10.095 1.00 78.06 97 VAL A CA 1
ATOM 717 C C . VAL A 1 97 ? 7.496 9.397 -10.510 1.00 78.06 97 VAL A C 1
ATOM 719 O O . VAL A 1 97 ? 7.692 9.619 -11.698 1.00 78.06 97 VAL A O 1
ATOM 722 N N . LEU A 1 98 ? 8.365 9.781 -9.570 1.00 81.75 98 LEU A N 1
ATOM 723 C CA . LEU A 1 98 ? 9.604 10.506 -9.886 1.00 81.75 98 LEU A CA 1
ATOM 724 C C . LEU A 1 98 ? 10.630 9.638 -10.627 1.00 81.75 98 LEU A C 1
ATOM 726 O O . LEU A 1 98 ? 11.350 10.142 -11.481 1.00 81.75 98 LEU A O 1
ATOM 730 N N . VAL A 1 99 ? 10.705 8.346 -10.298 1.00 77.19 99 VAL A N 1
ATOM 731 C CA . VAL A 1 99 ? 11.682 7.411 -10.877 1.00 77.19 99 VAL A CA 1
ATOM 732 C C . VAL A 1 99 ? 11.255 6.907 -12.254 1.00 77.19 99 VAL A C 1
ATOM 734 O O . VAL A 1 99 ? 12.116 6.702 -13.100 1.00 77.19 99 VAL A O 1
ATOM 737 N N . GLY A 1 100 ? 9.960 6.678 -12.490 1.00 63.38 100 GLY A N 1
ATOM 738 C CA . GLY A 1 100 ? 9.477 6.198 -13.793 1.00 63.38 100 GLY A CA 1
ATOM 739 C C . GLY A 1 100 ? 8.775 7.252 -14.654 1.00 63.38 100 GLY A C 1
ATOM 740 O O . GLY A 1 100 ? 8.237 6.893 -15.696 1.00 63.38 100 GLY A O 1
ATOM 741 N N . GLY A 1 101 ? 8.729 8.511 -14.205 1.00 58.12 101 GLY A N 1
ATOM 742 C CA . GLY A 1 101 ? 8.191 9.664 -14.939 1.00 58.12 101 GLY A CA 1
ATOM 743 C C . GLY A 1 101 ? 9.257 10.612 -15.507 1.00 58.12 101 GLY A C 1
ATOM 744 O O . GLY A 1 101 ? 8.902 11.716 -15.921 1.00 58.12 101 GLY A O 1
ATOM 745 N N . ALA A 1 102 ? 10.532 10.206 -15.501 1.00 46.59 102 ALA A N 1
ATOM 746 C CA . ALA A 1 102 ? 11.639 10.849 -16.216 1.00 46.59 102 ALA A CA 1
ATOM 747 C C . ALA A 1 102 ? 11.976 10.047 -17.480 1.00 46.59 102 ALA A C 1
ATOM 749 O O . ALA A 1 102 ? 12.317 10.687 -18.499 1.00 46.59 102 ALA A O 1
#

Nearest PDB structures (foldseek):
  6d7o-assembly1_A  TM=6.985E-01  e=3.108E+00  Rattus norvegicus
  8uoz-assembly1_A  TM=8.930E-01  e=8.775E+00  Escherichia coli
  6oo4-assembly1_B  TM=5.762E-01  e=7.767E+00  Oryctolagus cuniculus
  6s37-assembly1_A  TM=5.230E-01  e=6.467E+00  Pseudomonas putida KT2440

Secondary structure (DSSP, 8-state):
--HHHHHHHHHHHHHHHHHHHHHHHHHHHHTTEEEESSTT--EEEETHHHHHHHHHHHHHHHHHHHHHHHHHHT-HHHHHHHHHHHHHHHHHHHHHHHHH--

Foldseek 3Di:
DDPCVVVVVVVVVLVVVLVVLLVQLVVCVVVQWRWDDDVPDTQIQHDPLSVLLSVLSVLLSVLSVLVVVCVVVVDPVSPVSSVVSNVSSVVSNVVSCVVRRD

Organism: NCBI:txid930805

Mean predicted aligned error: 8.56 Å

pLDDT: mean 76.21, std 11.54, range [43.0, 90.69]

Solvent-accessible surface area (backbone atoms only — not comparable to full-atom values): 5163 Å² total; per-residue (Å²): 133,60,67,64,56,58,54,49,52,52,51,49,52,52,50,51,52,44,52,51,53,51,51,51,38,53,49,22,66,74,68,62,34,31,76,47,72,56,98,91,55,75,51,64,20,44,59,75,14,24,53,34,30,40,53,10,52,52,32,34,44,52,14,52,52,36,36,55,50,17,70,75,66,71,37,71,65,39,46,51,51,15,51,52,34,35,54,50,11,53,49,32,30,52,50,9,49,62,66,20,66,113

Radius of gyration: 15.66 Å; Cα contacts (8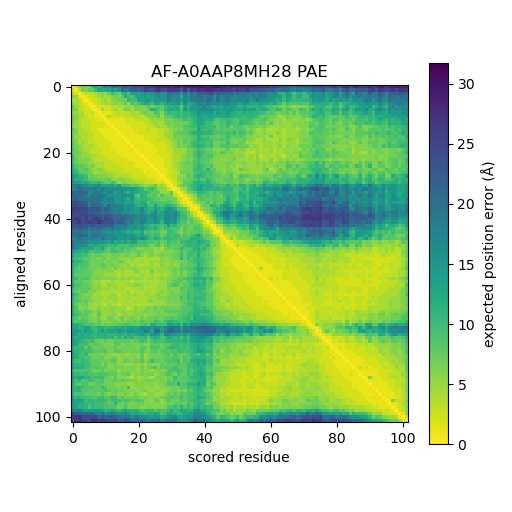 Å, |Δi|>4): 123; chains: 1; bounding box: 44×21×43 Å